Protein AF-A0A3D5RU77-F1 (afdb_monomer)

Radius of gyration: 20.35 Å; Cα contacts (8 Å, |Δi|>4): 57; chains: 1; bounding box: 31×40×48 Å

Mean predicted aligned error: 4.39 Å

pLDDT: mean 94.7, std 5.91, range [68.19, 98.62]

Structure (mmCIF, N/CA/C/O backbone):
data_AF-A0A3D5RU77-F1
#
_entry.id   AF-A0A3D5RU77-F1
#
loop_
_atom_site.group_PDB
_atom_site.id
_atom_site.type_symbol
_atom_site.label_atom_id
_atom_site.label_alt_id
_atom_site.label_comp_id
_atom_site.label_asym_id
_atom_site.label_entity_id
_atom_site.label_seq_id
_atom_site.pdbx_PDB_ins_code
_atom_site.Cartn_x
_atom_site.Cartn_y
_atom_s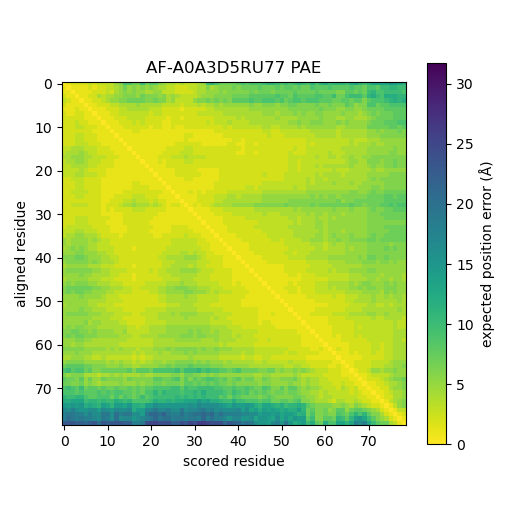ite.Cartn_z
_atom_site.occupancy
_atom_site.B_iso_or_equiv
_atom_site.auth_seq_id
_atom_site.auth_comp_id
_atom_site.auth_asym_id
_atom_site.auth_atom_id
_atom_site.pdbx_PDB_model_num
ATOM 1 N N . GLY A 1 1 ? 10.975 7.097 -16.898 1.00 90.12 1 GLY A N 1
ATOM 2 C CA . GLY A 1 1 ? 11.171 7.661 -18.242 1.00 90.12 1 GLY A CA 1
ATOM 3 C C . GLY A 1 1 ? 11.301 9.169 -18.172 1.00 90.12 1 GLY A C 1
ATOM 4 O O . GLY A 1 1 ? 11.291 9.735 -17.080 1.00 90.12 1 GLY A O 1
ATOM 5 N N . TYR A 1 2 ? 11.425 9.829 -19.322 1.00 95.50 2 TYR A N 1
ATOM 6 C CA . TYR A 1 2 ? 11.585 11.282 -19.403 1.00 95.50 2 TYR A CA 1
ATOM 7 C C . TYR A 1 2 ? 10.675 11.850 -20.501 1.00 95.50 2 TYR A C 1
ATOM 9 O O . TYR A 1 2 ? 10.937 11.656 -21.686 1.00 95.50 2 TYR A O 1
ATOM 17 N N . GLU A 1 3 ? 9.591 12.514 -20.106 1.00 95.75 3 GLU A N 1
ATOM 18 C CA . GLU A 1 3 ? 8.538 13.008 -21.002 1.00 95.75 3 GLU A CA 1
ATOM 19 C C . GLU A 1 3 ? 8.620 14.534 -21.103 1.00 95.75 3 GLU A C 1
ATOM 21 O O . GLU A 1 3 ? 8.601 15.221 -20.087 1.00 95.75 3 GLU A O 1
ATOM 26 N N . ASP A 1 4 ? 8.758 15.077 -22.317 1.00 95.56 4 ASP A N 1
ATOM 27 C CA . ASP A 1 4 ? 8.762 16.525 -22.600 1.00 95.56 4 ASP A CA 1
ATOM 28 C C . ASP A 1 4 ? 9.697 17.390 -21.722 1.00 95.56 4 ASP A C 1
ATOM 30 O O . ASP A 1 4 ? 9.430 18.567 -21.480 1.00 95.56 4 ASP A O 1
ATOM 34 N N . GLY A 1 5 ? 10.821 16.841 -21.249 1.00 96.56 5 GLY A N 1
ATOM 35 C CA . GLY A 1 5 ? 11.731 17.564 -20.346 1.00 96.56 5 GLY A CA 1
ATOM 36 C C . GLY A 1 5 ? 11.561 17.233 -18.861 1.00 96.56 5 GLY A C 1
ATOM 37 O O . GLY A 1 5 ? 12.220 17.847 -18.019 1.00 96.56 5 GLY A O 1
ATOM 38 N N . PHE A 1 6 ? 10.696 16.279 -18.519 1.00 97.00 6 PHE A N 1
ATOM 39 C CA . PHE A 1 6 ? 10.333 15.966 -17.143 1.00 97.00 6 PHE A CA 1
ATOM 40 C C . PHE A 1 6 ? 10.593 14.497 -16.816 1.00 97.00 6 PHE A C 1
ATOM 42 O O . PHE A 1 6 ? 10.141 13.588 -17.508 1.00 97.00 6 PHE A O 1
ATOM 49 N N . HIS A 1 7 ? 11.334 14.265 -15.732 1.00 97.25 7 HIS A N 1
ATOM 50 C CA . HIS A 1 7 ? 11.593 12.922 -15.219 1.00 97.25 7 HIS A CA 1
ATOM 51 C C . HIS A 1 7 ? 10.347 12.352 -14.542 1.00 97.25 7 HIS A C 1
ATOM 53 O O . HIS A 1 7 ? 9.721 13.018 -13.717 1.00 97.25 7 HIS A O 1
ATOM 59 N N . MET A 1 8 ? 10.026 11.107 -14.882 1.00 96.56 8 MET A N 1
ATOM 60 C CA . MET A 1 8 ? 8.908 10.352 -14.331 1.00 96.56 8 MET A CA 1
ATOM 61 C C . MET A 1 8 ? 9.460 9.213 -13.477 1.00 96.56 8 MET A C 1
ATOM 63 O O . MET A 1 8 ? 10.183 8.353 -13.987 1.00 96.56 8 MET A O 1
ATOM 67 N N . ILE A 1 9 ? 9.099 9.207 -12.191 1.00 96.81 9 ILE A N 1
ATOM 68 C CA . ILE A 1 9 ? 9.544 8.201 -11.218 1.00 96.81 9 ILE A CA 1
ATOM 69 C C . ILE A 1 9 ? 9.169 6.794 -11.712 1.00 96.81 9 ILE A C 1
ATOM 71 O O . ILE A 1 9 ? 7.996 6.515 -11.957 1.00 96.81 9 ILE A O 1
ATOM 75 N N . GLY A 1 10 ? 10.172 5.921 -11.841 1.00 96.69 10 GLY A N 1
ATOM 76 C CA . GLY A 1 10 ? 9.996 4.492 -12.113 1.00 96.69 10 GLY A CA 1
ATOM 77 C C . GLY A 1 10 ? 9.840 3.659 -10.836 1.00 96.69 10 GLY A C 1
ATOM 78 O O . GLY A 1 10 ? 9.228 4.085 -9.859 1.00 96.69 10 GLY A O 1
ATOM 79 N N . GLY A 1 11 ? 10.418 2.454 -10.825 1.00 97.19 11 GLY A N 1
ATOM 80 C CA . GLY A 1 11 ? 10.441 1.609 -9.624 1.00 97.19 11 GLY A CA 1
ATOM 81 C C . GLY A 1 11 ? 9.110 0.916 -9.327 1.00 97.19 11 GLY A C 1
ATOM 82 O O . GLY A 1 11 ? 8.765 0.735 -8.159 1.00 97.19 11 GLY A O 1
ATOM 83 N N . SER A 1 12 ? 8.371 0.520 -10.369 1.00 98.31 12 SER A N 1
ATOM 84 C CA . SER A 1 12 ? 7.182 -0.324 -10.212 1.00 98.31 12 SER A CA 1
ATOM 85 C C . SER A 1 12 ? 7.537 -1.573 -9.407 1.00 98.31 12 SER A C 1
ATOM 87 O O . SER A 1 12 ? 8.590 -2.171 -9.627 1.00 98.31 12 SER A O 1
ATOM 89 N N . ALA A 1 13 ? 6.670 -1.972 -8.477 1.00 98.44 13 ALA A N 1
ATOM 90 C CA . ALA A 1 13 ? 6.944 -3.064 -7.551 1.00 98.44 13 ALA A CA 1
ATOM 91 C C . ALA A 1 13 ? 5.717 -3.951 -7.315 1.00 98.44 13 ALA A C 1
ATOM 93 O O . ALA A 1 13 ? 4.578 -3.484 -7.311 1.00 98.44 13 ALA A O 1
ATOM 94 N N . ILE A 1 14 ? 5.969 -5.234 -7.059 1.00 98.62 14 ILE A N 1
ATOM 95 C CA . ILE A 1 14 ? 4.993 -6.197 -6.541 1.00 98.62 14 ILE A CA 1
ATOM 96 C C . ILE A 1 14 ? 5.348 -6.445 -5.073 1.00 98.62 14 ILE A C 1
ATOM 98 O O . ILE A 1 14 ? 6.492 -6.785 -4.766 1.00 98.62 14 ILE A O 1
ATOM 102 N N . VAL A 1 15 ? 4.383 -6.274 -4.166 1.00 98.38 15 VAL A N 1
ATOM 103 C CA . VAL A 1 15 ? 4.602 -6.337 -2.710 1.00 98.38 15 VAL A CA 1
ATOM 104 C C . VAL A 1 15 ? 3.744 -7.438 -2.085 1.00 98.38 15 VAL A C 1
ATOM 106 O O . VAL A 1 15 ? 2.543 -7.531 -2.340 1.00 98.38 15 VAL A O 1
ATOM 109 N N . SER A 1 16 ? 4.372 -8.274 -1.262 1.00 97.81 16 SER A N 1
ATOM 110 C CA . SER A 1 16 ? 3.734 -9.331 -0.475 1.00 97.81 16 SER A CA 1
ATOM 111 C C . SER A 1 16 ? 2.814 -8.749 0.613 1.00 97.81 16 SER A C 1
ATOM 113 O O . SER A 1 16 ? 3.093 -7.668 1.135 1.00 97.81 16 SER A O 1
ATOM 115 N N . PRO A 1 17 ? 1.771 -9.474 1.068 1.00 97.12 17 PRO A N 1
ATOM 116 C CA . PRO A 1 17 ? 0.989 -9.102 2.253 1.00 97.12 17 PRO A CA 1
ATOM 117 C C . PRO A 1 17 ? 1.808 -8.889 3.540 1.00 97.12 17 PRO A C 1
ATOM 119 O O . PRO A 1 17 ? 1.322 -8.253 4.472 1.00 97.12 17 PRO A O 1
ATOM 122 N N . THR A 1 18 ? 3.035 -9.415 3.606 1.00 95.19 18 THR A N 1
ATOM 123 C CA . THR A 1 18 ? 3.996 -9.186 4.703 1.00 95.19 18 THR A CA 1
ATOM 124 C C . THR A 1 18 ? 4.681 -7.816 4.638 1.00 95.19 18 THR A C 1
ATOM 126 O O . THR A 1 18 ? 5.320 -7.414 5.607 1.00 95.19 18 THR A O 1
ATOM 129 N N . GLY A 1 19 ? 4.538 -7.087 3.526 1.00 96.38 19 GLY A N 1
ATOM 130 C CA . GLY A 1 19 ? 5.191 -5.802 3.259 1.00 96.38 19 GLY A CA 1
ATOM 131 C C . GLY A 1 19 ? 6.511 -5.907 2.485 1.00 96.38 19 GLY A C 1
ATOM 132 O O . GLY A 1 19 ? 7.121 -4.885 2.188 1.00 96.38 19 GLY A O 1
ATOM 133 N N . GLU A 1 20 ? 6.956 -7.117 2.143 1.00 97.94 20 GLU A N 1
ATOM 134 C CA . GLU A 1 20 ? 8.202 -7.351 1.402 1.00 97.94 20 GLU A CA 1
ATOM 135 C C . GLU A 1 20 ? 8.017 -7.127 -0.106 1.00 97.94 20 GLU A C 1
ATOM 137 O O . GLU A 1 20 ? 7.033 -7.583 -0.692 1.00 97.94 20 GLU A O 1
ATOM 142 N N . ILE A 1 21 ? 8.978 -6.467 -0.758 1.00 98.38 21 ILE A N 1
ATOM 143 C CA . ILE A 1 21 ? 9.019 -6.330 -2.221 1.00 98.38 21 ILE A CA 1
ATOM 144 C C . ILE A 1 21 ? 9.491 -7.660 -2.821 1.00 98.38 21 ILE A C 1
ATOM 146 O O . ILE A 1 21 ? 10.591 -8.115 -2.520 1.00 98.38 21 ILE A O 1
ATOM 150 N N . VAL A 1 22 ? 8.674 -8.275 -3.679 1.00 98.25 22 VAL A N 1
ATOM 151 C CA . VAL A 1 22 ? 8.974 -9.579 -4.306 1.00 98.25 22 VAL A CA 1
ATOM 152 C C . VAL A 1 22 ? 9.417 -9.465 -5.765 1.00 98.25 22 VAL A C 1
ATOM 154 O O . VAL A 1 22 ? 10.006 -10.398 -6.303 1.00 98.25 22 VAL A O 1
ATOM 157 N N . ALA A 1 23 ? 9.159 -8.322 -6.400 1.00 98.62 23 ALA A N 1
ATOM 158 C CA . ALA A 1 23 ? 9.718 -7.936 -7.690 1.00 98.62 23 ALA A CA 1
ATOM 159 C C . ALA A 1 23 ? 9.711 -6.404 -7.799 1.00 98.62 23 ALA A C 1
ATOM 161 O O . ALA A 1 23 ? 8.774 -5.768 -7.316 1.00 98.62 23 ALA A O 1
ATOM 162 N N . GLN A 1 24 ? 10.722 -5.818 -8.439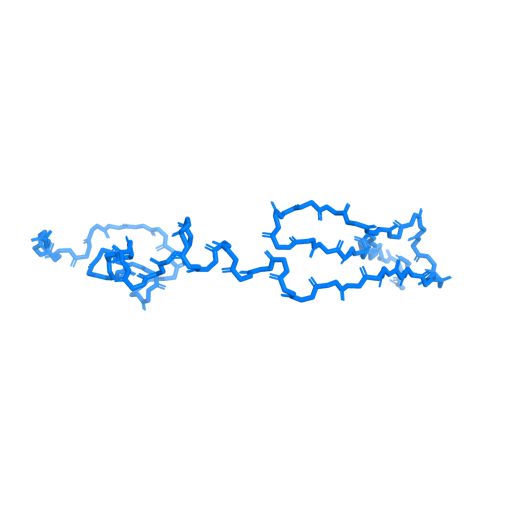 1.00 98.56 24 GLN A N 1
ATOM 163 C CA . GLN A 1 24 ? 10.823 -4.377 -8.678 1.00 98.56 24 GLN A CA 1
ATOM 164 C C . GLN A 1 24 ? 11.556 -4.123 -9.996 1.00 98.56 24 GLN A C 1
ATOM 166 O O . GLN A 1 24 ? 12.525 -4.822 -10.292 1.00 98.56 24 GLN A O 1
ATOM 171 N N . THR A 1 25 ? 11.090 -3.155 -10.784 1.00 98.44 25 THR A N 1
ATOM 172 C CA . THR A 1 25 ? 11.756 -2.750 -12.033 1.00 98.44 25 THR A CA 1
ATOM 173 C C . THR A 1 25 ? 13.137 -2.176 -11.733 1.00 98.44 25 THR A C 1
ATOM 175 O O . THR A 1 25 ? 13.281 -1.400 -10.784 1.00 98.44 25 THR A O 1
ATOM 178 N N . GLN A 1 26 ? 14.134 -2.514 -12.546 1.00 97.81 26 GLN A N 1
ATOM 179 C CA . GLN A 1 26 ? 15.498 -1.981 -12.417 1.00 97.81 26 GLN A CA 1
ATOM 180 C C . GLN A 1 26 ? 15.810 -0.860 -13.411 1.00 97.81 26 GLN A C 1
ATOM 182 O O . GLN A 1 26 ? 16.855 -0.217 -13.315 1.00 97.81 26 GLN A O 1
ATOM 187 N N . THR A 1 27 ? 14.910 -0.623 -14.357 1.00 97.06 27 THR A N 1
ATOM 188 C CA . THR A 1 27 ? 15.015 0.406 -15.382 1.00 97.06 27 THR A CA 1
ATOM 189 C C . THR A 1 27 ? 13.810 1.341 -15.328 1.00 97.06 27 THR A C 1
ATOM 191 O O . THR A 1 27 ? 12.846 1.130 -14.588 1.00 97.06 27 THR A O 1
ATOM 194 N N . GLU A 1 28 ? 13.893 2.420 -16.098 1.00 96.44 28 GLU A N 1
ATOM 195 C CA . GLU A 1 28 ? 12.814 3.392 -16.269 1.00 96.44 28 GLU A CA 1
ATOM 196 C C . GLU A 1 28 ? 12.275 3.430 -17.711 1.00 96.44 28 GLU A C 1
ATOM 198 O O . GLU A 1 28 ? 11.539 4.359 -18.064 1.00 96.44 28 GLU A O 1
ATOM 203 N N . GLU A 1 29 ? 12.676 2.432 -18.503 1.00 94.25 29 GLU A N 1
ATOM 204 C CA . GLU A 1 29 ? 12.261 2.155 -19.879 1.00 94.25 29 GLU A CA 1
ATOM 205 C C . GLU A 1 29 ? 11.197 1.040 -19.882 1.00 94.25 29 GLU A C 1
ATOM 207 O O . GLU A 1 29 ? 10.705 0.625 -18.829 1.00 94.25 29 GLU A O 1
ATOM 212 N N . ASP A 1 30 ? 10.857 0.523 -21.062 1.00 96.88 30 ASP A N 1
ATOM 213 C CA . ASP A 1 30 ? 9.958 -0.622 -21.200 1.00 96.88 30 ASP A CA 1
ATOM 214 C C . ASP A 1 30 ? 10.547 -1.878 -20.529 1.00 96.88 30 ASP A C 1
ATOM 216 O O . ASP A 1 30 ? 11.464 -2.527 -21.039 1.00 96.88 30 ASP A O 1
ATOM 220 N N . GLU A 1 31 ? 9.980 -2.252 -19.383 1.00 98.06 31 GLU A N 1
ATOM 221 C CA . GLU A 1 31 ? 10.390 -3.407 -18.585 1.00 98.06 31 GLU A CA 1
ATOM 222 C C . GLU A 1 31 ? 9.169 -4.153 -18.038 1.00 98.06 31 GLU A C 1
ATOM 224 O O . GLU A 1 31 ? 8.187 -3.553 -17.596 1.00 98.06 31 GLU A O 1
ATOM 229 N N . LEU A 1 32 ? 9.242 -5.486 -18.027 1.00 98.31 32 LEU A N 1
ATOM 230 C CA . LEU A 1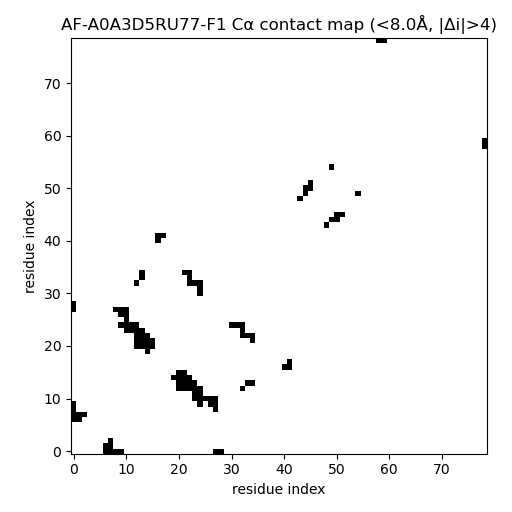 32 ? 8.219 -6.346 -17.441 1.00 98.31 32 LEU A CA 1
ATOM 231 C C . LEU A 1 32 ? 8.780 -7.079 -16.222 1.00 98.31 32 LEU A C 1
ATOM 233 O O . LEU A 1 32 ? 9.679 -7.910 -16.347 1.00 98.31 32 LEU A O 1
ATOM 237 N N . ILE A 1 33 ? 8.178 -6.836 -15.059 1.00 98.56 33 ILE A N 1
ATOM 238 C CA . ILE A 1 33 ? 8.402 -7.632 -13.848 1.00 98.56 33 ILE A CA 1
ATOM 239 C C . ILE A 1 33 ? 7.265 -8.631 -13.639 1.00 98.56 33 ILE A C 1
ATOM 241 O O . ILE A 1 33 ? 6.113 -8.368 -13.983 1.00 98.56 33 ILE A O 1
ATOM 245 N N . PHE A 1 34 ? 7.581 -9.785 -13.053 1.00 98.38 34 PHE A N 1
ATOM 246 C CA . PHE A 1 34 ? 6.604 -10.824 -12.738 1.00 98.38 34 PHE A CA 1
ATOM 247 C C . PHE A 1 34 ? 6.931 -11.497 -11.403 1.00 98.38 34 PHE A C 1
ATOM 249 O O . PHE A 1 34 ? 8.081 -11.529 -10.969 1.00 98.38 34 PHE A O 1
ATOM 256 N N . ALA A 1 35 ? 5.907 -12.053 -10.760 1.00 98.31 35 ALA A N 1
ATOM 257 C CA . ALA A 1 35 ? 6.039 -12.856 -9.552 1.00 98.31 35 ALA A CA 1
ATOM 258 C C . ALA A 1 35 ? 4.967 -13.957 -9.543 1.00 98.31 35 ALA A C 1
ATOM 260 O O . ALA A 1 35 ? 3.864 -13.758 -10.053 1.00 98.31 35 ALA A O 1
ATOM 261 N N . ASN A 1 36 ? 5.274 -15.108 -8.942 1.00 98.00 36 ASN A N 1
ATOM 262 C CA . ASN A 1 36 ? 4.264 -16.120 -8.630 1.00 98.00 36 ASN A CA 1
ATOM 263 C C . ASN A 1 36 ? 3.577 -15.734 -7.322 1.00 98.00 36 ASN A C 1
ATOM 265 O O . ASN A 1 36 ? 4.250 -15.553 -6.308 1.00 98.00 36 ASN A O 1
ATOM 269 N N . ILE A 1 37 ? 2.252 -15.606 -7.342 1.00 97.50 37 ILE A N 1
ATOM 270 C CA . ILE A 1 37 ? 1.499 -15.052 -6.216 1.00 97.50 37 ILE A CA 1
ATOM 271 C C . ILE A 1 37 ? 0.613 -16.133 -5.605 1.00 97.50 37 ILE A C 1
ATOM 273 O O . ILE A 1 37 ? -0.348 -16.581 -6.229 1.00 97.50 37 ILE A O 1
ATOM 277 N N . ASP A 1 38 ? 0.908 -16.501 -4.358 1.00 97.06 38 ASP A N 1
ATOM 278 C CA . ASP A 1 38 ? -0.011 -17.272 -3.525 1.00 97.06 38 ASP A CA 1
ATOM 279 C C . ASP A 1 38 ? -0.875 -16.328 -2.675 1.00 97.06 38 ASP A C 1
ATOM 281 O O . ASP A 1 38 ? -0.419 -15.705 -1.713 1.00 97.06 38 ASP A O 1
ATOM 285 N N . LEU A 1 39 ? -2.157 -16.233 -3.029 1.00 96.44 39 LEU A N 1
ATOM 286 C CA . LEU A 1 39 ? -3.127 -15.389 -2.330 1.00 96.44 39 LEU A CA 1
ATOM 287 C C . LEU A 1 39 ? -3.458 -15.902 -0.917 1.00 96.44 39 LEU A C 1
ATOM 289 O O . LEU A 1 39 ? -3.957 -15.134 -0.088 1.00 96.44 39 LEU A O 1
ATOM 293 N N . ALA A 1 40 ? -3.179 -17.174 -0.612 1.00 97.31 40 ALA A N 1
ATOM 294 C CA . ALA A 1 40 ? -3.464 -17.764 0.692 1.00 97.31 40 ALA A CA 1
ATOM 295 C C .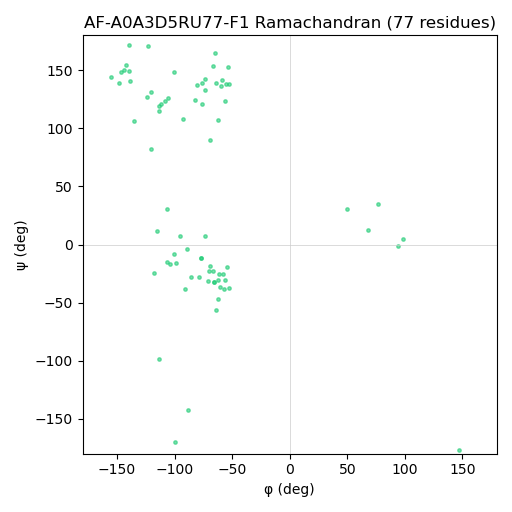 ALA A 1 40 ? -2.557 -17.212 1.805 1.00 97.31 40 ALA A C 1
ATOM 297 O O . ALA A 1 40 ? -2.967 -17.191 2.966 1.00 97.31 40 ALA A O 1
ATOM 298 N N . ILE A 1 41 ? -1.380 -16.670 1.467 1.00 95.56 41 ILE A N 1
ATOM 299 C CA . ILE A 1 41 ? -0.427 -16.078 2.426 1.00 95.56 41 ILE A CA 1
ATOM 300 C C . ILE A 1 41 ? -1.077 -14.961 3.268 1.00 95.56 41 ILE A C 1
ATOM 302 O O . ILE A 1 41 ? -0.746 -14.777 4.439 1.00 95.56 41 ILE A O 1
ATOM 306 N N . GLY A 1 42 ? -2.057 -14.238 2.714 1.00 96.62 42 GLY A N 1
ATOM 307 C CA . GLY A 1 42 ? -2.774 -13.176 3.429 1.00 96.62 42 GLY A CA 1
ATOM 308 C C . GLY A 1 42 ? -3.840 -13.660 4.424 1.00 96.62 42 GLY A C 1
ATOM 309 O O . GLY A 1 42 ? -4.363 -12.858 5.198 1.00 96.62 42 GLY A O 1
ATOM 310 N N . VAL A 1 43 ? -4.218 -14.941 4.412 1.00 97.69 43 VAL A N 1
ATOM 311 C CA . VAL A 1 43 ? -5.247 -15.502 5.309 1.00 97.69 43 VAL A CA 1
ATOM 312 C C . VAL A 1 43 ? -4.829 -15.447 6.785 1.00 97.69 43 VAL A C 1
ATOM 314 O O . VAL A 1 43 ? -5.535 -14.787 7.553 1.00 97.69 43 VAL A O 1
ATOM 317 N N . PRO A 1 44 ? -3.684 -16.021 7.211 1.00 97.12 44 PRO A N 1
ATOM 318 C CA . PRO A 1 44 ? -3.304 -16.023 8.626 1.00 97.12 44 PRO A CA 1
ATOM 319 C C . PRO A 1 44 ? -3.098 -14.610 9.187 1.00 97.12 44 PRO A C 1
ATOM 321 O O . PRO A 1 44 ? -3.377 -14.370 10.362 1.00 97.12 44 PRO A O 1
ATOM 324 N N . LEU A 1 45 ? -2.661 -13.659 8.355 1.00 96.94 45 LEU A N 1
ATOM 325 C CA . LEU A 1 45 ? -2.545 -12.250 8.728 1.00 96.94 45 LEU A CA 1
ATOM 326 C C . LEU A 1 45 ? -3.912 -11.654 9.091 1.00 96.94 45 LEU A C 1
ATOM 328 O O . LEU A 1 45 ? -4.041 -11.024 10.139 1.00 96.94 45 LEU A O 1
ATOM 332 N N . ARG A 1 46 ? -4.942 -11.890 8.267 1.00 97.44 46 ARG A N 1
ATOM 333 C CA . ARG A 1 46 ? -6.309 -11.384 8.492 1.00 97.44 46 ARG A CA 1
ATOM 334 C C . ARG A 1 46 ? -7.026 -12.066 9.654 1.00 97.44 46 ARG A C 1
ATOM 336 O O . ARG A 1 46 ? -7.853 -11.438 10.307 1.00 97.44 46 ARG A O 1
ATOM 343 N N . GLU A 1 47 ? -6.741 -13.336 9.915 1.00 98.00 47 GLU A N 1
ATOM 344 C CA . GLU A 1 47 ? -7.391 -14.087 10.996 1.00 98.00 47 GLU A CA 1
ATOM 345 C C . GLU A 1 47 ? -6.805 -13.771 12.377 1.00 98.00 47 GLU A C 1
ATOM 347 O O . GLU A 1 47 ? -7.535 -13.829 13.377 1.00 98.00 47 GLU A O 1
ATOM 352 N N . ASN A 1 48 ? -5.526 -13.376 12.416 1.00 96.31 48 ASN A N 1
ATOM 353 C CA . ASN A 1 48 ? -4.764 -13.123 13.636 1.00 96.31 48 ASN A CA 1
ATOM 354 C C . ASN A 1 48 ? -4.391 -11.639 13.777 1.00 96.31 48 ASN A C 1
ATOM 356 O O . ASN A 1 48 ? -5.214 -10.840 14.212 1.00 96.31 48 ASN A O 1
ATOM 360 N N . MET A 1 49 ? -3.164 -11.260 13.398 1.00 96.81 49 MET A N 1
ATOM 361 C CA . MET A 1 49 ? -2.575 -9.944 13.687 1.00 96.81 49 MET A CA 1
ATOM 362 C C . MET A 1 49 ? -3.411 -8.768 13.164 1.00 96.81 49 MET A C 1
ATOM 364 O O . MET A 1 49 ? -3.561 -7.759 13.847 1.00 96.81 49 MET A O 1
ATOM 368 N N . PHE A 1 50 ? -4.003 -8.913 11.979 1.00 97.56 50 PHE A N 1
ATOM 369 C CA . PHE A 1 50 ? -4.868 -7.916 11.351 1.00 97.56 50 PHE A CA 1
ATOM 370 C C . PHE A 1 50 ? -6.346 -8.313 11.387 1.00 97.56 50 PHE A C 1
ATOM 372 O O . PHE A 1 50 ? -7.121 -7.924 10.512 1.00 97.56 50 PHE A O 1
ATOM 379 N N . ASN A 1 51 ? -6.771 -9.052 12.415 1.00 98.38 51 ASN A N 1
ATOM 380 C CA . ASN A 1 51 ? -8.188 -9.298 12.643 1.00 98.38 51 ASN A CA 1
ATOM 381 C C . ASN A 1 51 ? -8.897 -8.010 13.074 1.00 98.38 51 ASN A C 1
ATOM 383 O O . ASN A 1 51 ? -9.006 -7.671 14.253 1.00 98.38 51 ASN A O 1
ATOM 387 N N . PHE A 1 52 ? -9.396 -7.277 12.086 1.00 98.38 52 PHE A N 1
ATOM 388 C CA . PHE A 1 52 ? -10.001 -5.969 12.287 1.00 98.38 52 PHE A CA 1
ATOM 389 C C . PHE A 1 52 ? -11.221 -5.994 13.202 1.00 98.38 52 PHE A C 1
ATOM 391 O O . PHE A 1 52 ? -11.378 -5.070 13.994 1.00 98.38 52 PHE A O 1
ATOM 398 N N . ALA A 1 53 ? -12.042 -7.043 13.141 1.00 98.00 53 ALA A N 1
ATOM 399 C CA . ALA A 1 53 ? -13.207 -7.176 14.011 1.00 98.00 53 ALA A CA 1
ATOM 400 C C . ALA A 1 53 ? -12.814 -7.337 15.488 1.00 98.00 53 ALA A C 1
ATOM 402 O O . ALA A 1 53 ? -13.529 -6.864 16.365 1.00 98.00 53 ALA A O 1
ATOM 403 N N . LYS A 1 54 ? -11.672 -7.979 15.765 1.00 97.94 54 LYS A N 1
ATOM 404 C CA . LYS A 1 54 ? -11.164 -8.170 17.130 1.00 97.94 54 LYS A CA 1
ATOM 405 C C . LYS A 1 54 ? -10.342 -6.989 17.648 1.00 97.94 54 LYS A C 1
ATOM 407 O O . LYS A 1 54 ? -10.266 -6.809 18.860 1.00 97.94 54 LYS A O 1
ATO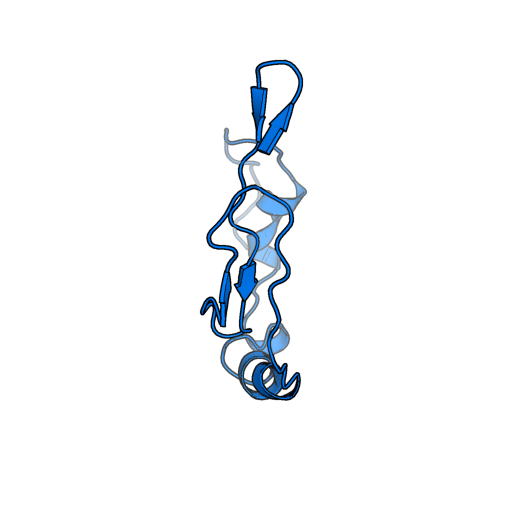M 412 N N . HIS A 1 55 ? -9.688 -6.230 16.766 1.00 97.94 55 HIS A N 1
ATOM 413 C CA . HIS A 1 55 ? -8.637 -5.287 17.175 1.00 97.94 55 HIS A CA 1
ATOM 414 C C . HIS A 1 55 ? -8.921 -3.813 16.876 1.00 97.94 55 HIS A C 1
ATOM 416 O O . HIS A 1 55 ? -8.359 -2.952 17.551 1.00 97.94 55 HIS A O 1
ATOM 422 N N . ARG A 1 56 ? -9.767 -3.475 15.893 1.00 97.81 56 ARG A N 1
ATOM 423 C CA . ARG A 1 56 ? -10.053 -2.061 15.597 1.00 97.81 56 ARG A CA 1
ATOM 424 C C . ARG A 1 56 ? -10.948 -1.450 16.674 1.00 97.81 56 ARG A C 1
ATOM 426 O O . ARG A 1 56 ? -11.888 -2.079 17.145 1.00 97.81 56 ARG A O 1
ATOM 433 N N . ARG A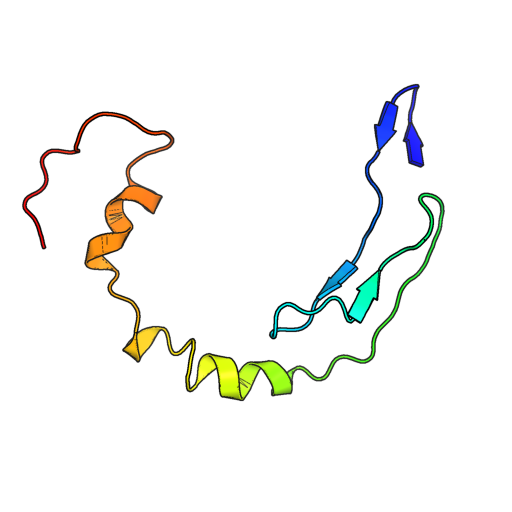 1 57 ? -10.678 -0.184 16.994 1.00 96.12 57 ARG A N 1
ATOM 434 C CA . ARG A 1 57 ? -11.506 0.681 17.848 1.00 96.12 57 ARG A CA 1
ATOM 435 C C . ARG A 1 57 ? -11.923 1.892 17.024 1.00 96.12 57 ARG A C 1
ATOM 437 O O . ARG A 1 57 ? -11.236 2.913 16.993 1.00 96.12 57 ARG A O 1
ATOM 444 N N . THR A 1 58 ? -12.979 1.714 16.232 1.00 95.31 58 THR A N 1
ATOM 445 C CA . THR A 1 58 ? -13.395 2.689 15.215 1.00 95.31 58 THR A CA 1
ATOM 446 C C . THR A 1 58 ? -13.890 4.005 15.791 1.00 95.31 58 THR A C 1
ATOM 448 O O . THR A 1 58 ? -13.805 5.024 15.114 1.00 95.31 58 THR A O 1
ATOM 451 N N . GLU A 1 59 ? -14.343 4.006 17.040 1.00 93.31 59 GLU A N 1
ATOM 452 C CA . GLU A 1 59 ? -14.704 5.206 17.791 1.00 93.31 59 GLU A CA 1
ATOM 453 C C . GLU A 1 59 ? -13.545 6.212 17.910 1.00 93.31 59 GLU A C 1
ATOM 455 O O . GLU A 1 59 ? -13.785 7.412 17.997 1.00 93.31 59 GLU A O 1
ATOM 460 N N . HIS A 1 60 ? -12.288 5.761 17.821 1.00 91.94 60 HIS A N 1
ATOM 461 C CA . HIS A 1 60 ? -11.116 6.640 17.860 1.00 91.94 60 HIS A CA 1
ATOM 462 C C . HIS A 1 60 ? -10.687 7.161 16.477 1.00 91.94 60 HIS A C 1
ATOM 464 O O . HIS A 1 60 ? -9.765 7.968 16.383 1.00 91.94 60 HIS A O 1
ATOM 470 N N . TYR A 1 61 ? -11.325 6.727 15.384 1.00 93.56 61 TYR A N 1
ATOM 471 C CA . TYR A 1 61 ? -10.893 7.056 14.017 1.00 93.56 61 TYR A CA 1
ATOM 472 C C . TYR A 1 61 ? -11.606 8.269 13.408 1.00 93.56 61 TYR A C 1
ATOM 474 O O . TYR A 1 61 ? -11.392 8.564 12.234 1.00 93.56 61 TYR A O 1
ATOM 482 N N . GLY A 1 62 ? -12.424 8.995 14.180 1.00 91.38 62 GLY A N 1
ATOM 483 C CA . GLY A 1 62 ? -13.232 10.116 13.676 1.00 91.38 62 GLY A CA 1
ATOM 484 C C . GLY A 1 62 ? -12.421 11.168 12.911 1.00 91.38 62 GLY A C 1
ATOM 485 O O . GLY A 1 62 ? -12.847 11.632 11.858 1.00 91.38 62 GLY A O 1
ATOM 486 N N . LEU A 1 63 ? -11.193 11.462 13.353 1.00 92.69 63 LEU A N 1
ATOM 487 C CA . LEU A 1 63 ? -10.325 12.431 12.672 1.00 92.69 63 LEU A CA 1
ATOM 488 C C . LEU A 1 63 ? -9.976 12.040 11.228 1.00 92.69 63 LEU A C 1
ATOM 490 O O . LEU A 1 63 ? -9.709 12.925 10.428 1.00 92.69 63 LEU A O 1
ATOM 494 N N . ILE A 1 64 ? -10.001 10.755 10.867 1.00 94.44 64 ILE A N 1
ATOM 495 C CA . ILE A 1 64 ? -9.736 10.321 9.486 1.00 94.44 64 ILE A CA 1
ATOM 496 C C . ILE A 1 64 ? -10.836 10.819 8.535 1.00 94.44 64 ILE A C 1
ATOM 498 O O . ILE A 1 64 ? -10.560 11.105 7.375 1.00 94.44 64 ILE A O 1
ATOM 502 N N . ILE A 1 65 ? -12.077 10.930 9.018 1.00 93.12 65 ILE A N 1
ATOM 503 C CA . ILE A 1 65 ? -13.248 11.285 8.199 1.00 93.12 65 ILE A CA 1
ATOM 504 C C . ILE A 1 65 ? -13.746 12.719 8.435 1.00 93.12 65 ILE A C 1
ATOM 506 O O . ILE A 1 65 ? -14.522 13.234 7.637 1.00 93.12 65 ILE A O 1
ATOM 510 N N . GLU A 1 66 ? -13.319 13.369 9.520 1.00 92.62 66 GLU A N 1
ATOM 511 C CA . GLU A 1 66 ? -13.841 14.677 9.946 1.00 92.62 66 GLU A CA 1
ATOM 512 C C . GLU A 1 66 ? -12.970 15.869 9.550 1.00 92.62 66 GLU A C 1
ATOM 514 O O . GLU A 1 66 ? -13.434 17.007 9.617 1.00 92.62 66 GLU A O 1
ATOM 519 N N . ARG A 1 67 ? -11.708 15.653 9.163 1.00 91.06 67 ARG A N 1
ATOM 520 C CA . ARG A 1 67 ? -10.784 16.748 8.840 1.00 91.06 67 ARG A CA 1
ATOM 521 C C . ARG A 1 67 ? -9.849 16.397 7.693 1.00 91.06 67 ARG A C 1
ATOM 523 O O . ARG A 1 67 ? -9.449 15.252 7.529 1.00 91.06 67 ARG A O 1
ATOM 530 N N . THR A 1 68 ? -9.448 17.422 6.946 1.00 93.12 68 THR A N 1
ATOM 531 C CA . THR A 1 68 ? -8.472 17.296 5.852 1.00 93.12 68 THR A CA 1
ATOM 532 C C . THR A 1 68 ? -7.033 17.517 6.324 1.00 93.12 68 THR A C 1
ATOM 534 O O . THR A 1 68 ? -6.126 16.831 5.871 1.00 93.12 68 THR A O 1
ATOM 537 N N . GL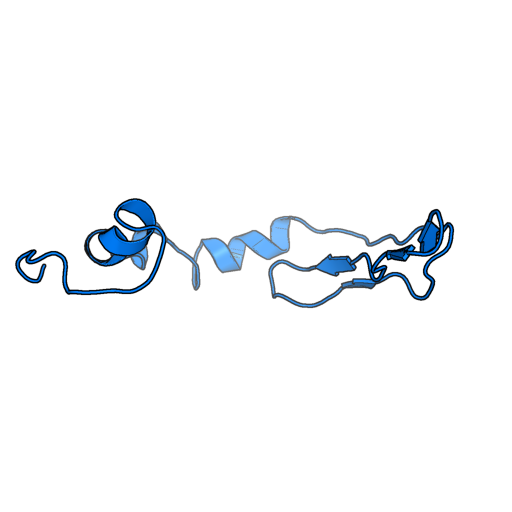Y A 1 69 ? -6.805 18.461 7.244 1.00 93.38 69 GLY A N 1
ATOM 538 C CA . GLY A 1 69 ? -5.471 18.817 7.744 1.00 93.38 69 GLY A CA 1
ATOM 539 C C . GLY A 1 69 ? -5.462 19.063 9.250 1.00 93.38 69 GLY A C 1
ATOM 540 O O . GLY A 1 69 ? -6.524 19.097 9.870 1.00 93.38 69 GLY A O 1
ATOM 541 N N . ALA A 1 70 ? -4.273 19.225 9.836 1.00 94.50 70 ALA A N 1
ATOM 542 C CA . ALA A 1 70 ? -4.069 19.477 11.269 1.00 94.50 70 ALA A CA 1
ATOM 543 C C . ALA A 1 70 ? -4.654 20.827 11.747 1.00 94.50 70 ALA A C 1
ATOM 545 O O . ALA A 1 70 ? -5.028 21.673 10.940 1.00 94.50 70 ALA A O 1
ATOM 546 N N . GLY A 1 71 ? -4.804 21.005 13.066 1.00 89.50 71 GLY A N 1
ATOM 547 C CA . GLY A 1 71 ? -5.519 22.139 13.676 1.00 89.50 71 GLY A CA 1
ATOM 548 C C . GLY A 1 71 ? -6.234 21.763 14.976 1.00 89.50 71 GLY A C 1
ATOM 549 O O . GLY A 1 71 ? -6.148 20.606 15.400 1.00 89.50 71 GLY A O 1
ATOM 550 N N . GLU A 1 72 ? -6.961 22.724 15.547 1.00 92.06 72 GLU A N 1
ATOM 551 C CA . GLU A 1 72 ? -7.530 22.656 16.900 1.00 92.06 72 GLU A CA 1
ATOM 552 C C . GLU A 1 72 ? -8.394 21.411 17.182 1.00 92.06 72 GLU A C 1
ATOM 554 O O . GLU A 1 72 ? -8.991 20.837 16.259 1.00 92.06 72 GLU A O 1
ATOM 559 N N . PRO A 1 73 ? -8.483 20.974 18.454 1.00 87.38 73 PRO A N 1
ATOM 560 C CA . PRO A 1 73 ? -9.356 19.878 18.853 1.00 87.38 73 PRO A CA 1
ATOM 561 C C . PRO A 1 73 ? -10.814 20.130 18.452 1.00 87.38 73 PRO A C 1
ATOM 563 O O . PRO A 1 73 ? -11.355 21.208 18.676 1.00 87.38 73 PRO A O 1
ATOM 566 N N . LEU A 1 74 ? -11.493 19.099 17.943 1.00 85.88 74 LEU A N 1
ATOM 567 C CA . LEU A 1 74 ? -12.888 19.199 17.482 1.00 85.88 74 LEU A CA 1
ATOM 568 C C . LEU A 1 74 ? -13.923 19.306 18.623 1.00 85.88 74 LEU A C 1
ATOM 570 O O . LEU A 1 74 ? -15.122 19.223 18.375 1.00 85.88 74 LEU A O 1
ATOM 574 N N . GLY A 1 75 ? -13.482 19.442 19.878 1.00 83.81 75 GLY A N 1
ATOM 5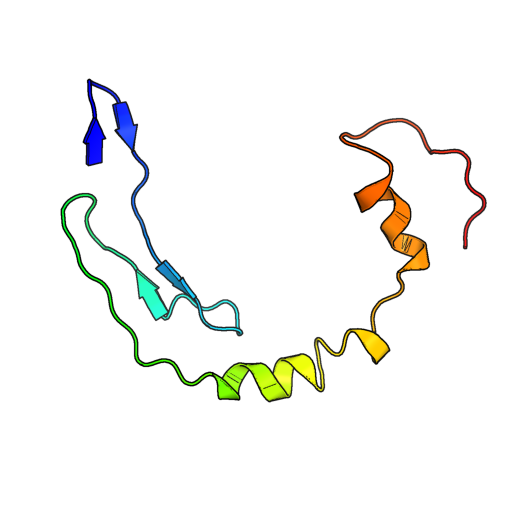75 C CA . GLY A 1 75 ? -14.359 19.627 21.042 1.00 83.81 75 GLY A CA 1
ATOM 576 C C . GLY A 1 75 ? -15.231 18.421 21.413 1.00 83.81 75 GLY A C 1
ATOM 577 O O . GLY A 1 75 ? -16.156 18.565 22.209 1.00 83.81 75 GLY A O 1
ATOM 578 N N . LYS A 1 76 ? -14.968 17.233 20.855 1.00 79.88 76 LYS A N 1
ATOM 579 C CA . LYS A 1 76 ? -15.709 16.008 21.188 1.00 79.88 76 LYS A CA 1
ATOM 580 C C . LYS A 1 76 ? -15.261 15.454 22.537 1.00 79.88 76 LYS A C 1
ATOM 582 O O . LYS A 1 76 ? -14.067 15.432 22.833 1.00 79.88 76 LYS A O 1
ATOM 587 N N . ALA A 1 77 ? -16.222 14.992 23.336 1.00 74.38 77 ALA A N 1
ATOM 588 C CA . ALA A 1 77 ? -15.923 14.275 24.569 1.00 74.38 77 ALA A CA 1
ATOM 589 C C . ALA A 1 77 ? -15.076 13.024 24.256 1.00 74.38 77 ALA A C 1
ATOM 591 O O . ALA A 1 77 ? -15.322 12.386 23.226 1.00 74.38 77 ALA A O 1
ATOM 592 N N . PRO A 1 78 ? -14.085 12.676 25.098 1.00 69.75 78 PRO A N 1
ATOM 593 C CA . PRO A 1 78 ? -13.343 11.435 24.925 1.00 69.75 78 PRO A CA 1
ATOM 594 C C . PRO A 1 78 ? -14.302 10.239 24.996 1.00 69.75 78 PRO A C 1
ATOM 596 O O . PRO A 1 78 ? -1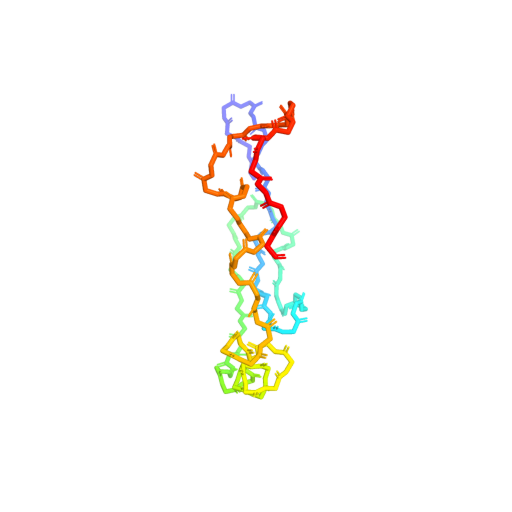5.204 10.213 25.836 1.00 69.75 78 PRO A O 1
ATOM 599 N N . VAL A 1 79 ? -14.107 9.298 24.069 1.00 68.19 79 VAL A N 1
ATOM 600 C CA . VAL A 1 79 ? -14.827 8.016 23.976 1.00 68.19 79 VAL A CA 1
ATOM 601 C C . VAL A 1 79 ? -14.161 6.959 24.836 1.00 68.19 79 VAL A C 1
ATOM 603 O O . VAL A 1 79 ? -12.909 6.906 24.805 1.00 68.19 79 VAL A O 1
#

Foldseek 3Di:
DADPNRDDDAWDFDADPVRDTPWTDPDPPDDDIDDDDDPCSCVVCCVPVVVCVPDDDCVVVVCVVPDDDDDDDPPDDDD

Nearest PDB structures (foldseek):
  6led-assembly1_B  TM=9.755E-01  e=1.780E-05  Nitratireductor indicus C115
  6led-assembly1_A  TM=9.517E-01  e=2.039E-05  Nitratireductor indicus C115
  6lcg-assembly1_B  TM=9.658E-01  e=1.115E-04  Nitratireductor indicus C115
  6le2-assembly1_A  TM=9.715E-01  e=1.367E-04  Nitratireductor indicus C115
  6lei-assembly1_A  TM=9.472E-01  e=1.367E-04  Nitratireductor indicus C115

Solvent-accessible surface area (backbone atoms only — not comparable to full-atom values): 5505 Å² total; per-residue (Å²): 60,72,58,100,90,39,83,45,89,59,60,58,69,44,68,46,88,88,72,47,78,72,32,62,47,92,58,49,66,101,77,86,76,76,76,90,82,70,76,68,70,48,48,64,44,44,72,51,90,55,21,54,91,84,68,62,66,69,88,76,47,53,64,76,78,73,50,94,68,90,78,80,82,90,81,70,77,90,129

Secondary structure (DSSP, 8-state):
-EETTEE-----EEE-TTS-EEEE-S-SSS--------GGGHHHHHHTTT-HHHH--GGG-HHHHH-SS--S---PPP-

Sequence (79 aa):
GYEDGFHMIGGSAIVSPTGEIVAQTQTEEDELIFANIDLAIGVPLRENMFNFAKHRRTEHYGLIIERTGAGEPLGKAPV